Protein AF-A0A4V3JBW4-F1 (afdb_monomer)

Mean 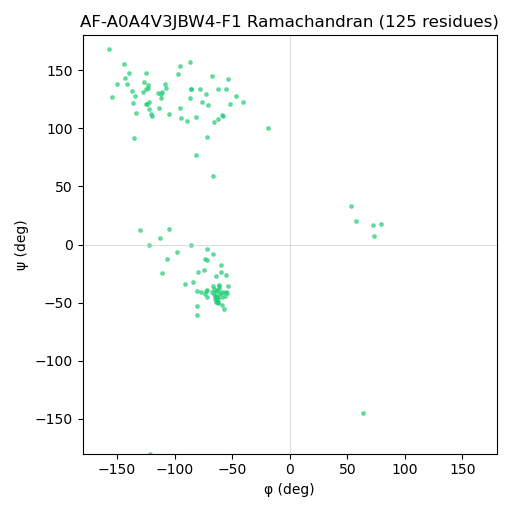predicted aligned error: 6.5 Å

Foldseek 3Di:
DDDPPQPQQFLQVVVVVLCVLPVVVLVVLVWDWDDDPSFWIWTDDPFKIWIWGAQQDQDQFRTWIKMAGPVPRDIDTQDTDGNVRDHSVPPVSNVLSVQQVVDVQSVCVSSVNDDDPPDHRDDPPPD

Solvent-accessible surface area (backbone atoms only — not comparable to full-atom values): 7328 Å² total; per-residue (Å²): 133,84,80,79,76,78,70,70,54,52,45,66,57,49,53,54,52,49,40,65,66,50,39,55,66,41,44,80,70,65,31,47,79,45,77,51,86,61,39,35,39,37,34,36,49,97,54,36,37,37,39,43,36,48,50,84,60,98,50,81,54,12,34,37,33,37,41,35,36,68,85,76,78,45,74,40,58,36,31,51,35,42,34,92,71,68,58,68,81,45,56,70,59,57,51,48,48,53,46,37,68,70,33,66,65,53,42,34,37,74,73,62,76,44,85,66,84,88,58,73,50,45,64,75,74,93,118

Secondary structure (DSSP, 8-state):
----------HHHHHHHHIIIIIHHHHTTTPEEEEETTTEEEEE-SSEEEEEEE--SS-S-SEEEEEEETTTTEEEEEEEE-GGG--TT-HHHHHHHHHHHH-HHHHHHHTTS---TT---EE----

Organism: NCBI:txid2484985

pLDDT: mean 83.52, std 16.46, range [32.53, 98.12]

Radius of gyration: 14.58 Å; Cα contacts (8 Å, |Δi|>4): 216; chains: 1; bounding box: 45×29×37 Å

Structure (mmCIF, N/CA/C/O backbone):
data_AF-A0A4V3JBW4-F1
#
_entry.id   AF-A0A4V3JBW4-F1
#
loop_
_atom_site.group_PDB
_atom_site.id
_atom_site.type_symbol
_atom_site.label_atom_id
_atom_site.label_alt_id
_atom_site.label_comp_id
_atom_site.label_asym_id
_atom_site.label_entity_id
_atom_site.label_seq_id
_atom_site.pdbx_PDB_ins_code
_atom_site.Cartn_x
_atom_site.Cartn_y
_atom_site.Cartn_z
_atom_site.occupancy
_atom_site.B_iso_or_equiv
_atom_site.auth_seq_id
_atom_site.auth_comp_id
_atom_site.auth_asym_id
_atom_site.auth_atom_id
_atom_site.pdbx_PDB_model_num
ATOM 1 N N . MET A 1 1 ? 31.647 -7.852 -18.595 1.00 41.09 1 MET A N 1
ATOM 2 C CA . MET A 1 1 ? 30.316 -7.818 -17.947 1.00 41.09 1 MET A CA 1
ATOM 3 C C . MET A 1 1 ? 29.462 -6.756 -18.624 1.00 41.09 1 MET A C 1
ATOM 5 O O . MET A 1 1 ? 29.834 -5.590 -18.588 1.00 41.09 1 MET A O 1
ATOM 9 N N . LYS A 1 2 ? 28.365 -7.139 -19.291 1.00 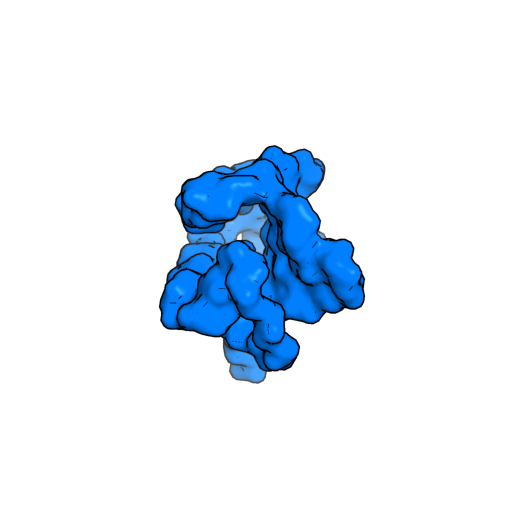33.12 2 LYS A N 1
ATOM 10 C CA . LYS A 1 2 ? 27.393 -6.171 -19.824 1.00 33.12 2 LYS A CA 1
ATOM 11 C C . LYS A 1 2 ? 26.635 -5.563 -18.640 1.00 33.12 2 LYS A C 1
ATOM 13 O O . LYS A 1 2 ? 26.003 -6.303 -17.894 1.00 33.12 2 LYS A O 1
ATOM 18 N N . LYS A 1 3 ? 26.712 -4.240 -18.457 1.00 35.56 3 LYS A N 1
ATOM 19 C CA . LYS A 1 3 ? 25.793 -3.510 -17.573 1.00 35.56 3 LYS A CA 1
ATOM 20 C C . LYS A 1 3 ? 24.391 -3.693 -18.149 1.00 35.56 3 LYS A C 1
ATOM 22 O O . LYS A 1 3 ? 24.101 -3.155 -19.214 1.00 35.56 3 LYS A O 1
ATOM 27 N N . VAL A 1 4 ? 23.558 -4.489 -17.486 1.00 40.25 4 VAL A N 1
ATOM 28 C CA . VAL A 1 4 ? 22.125 -4.536 -17.778 1.00 40.25 4 VAL A CA 1
ATOM 29 C C . VAL A 1 4 ? 21.592 -3.160 -17.395 1.00 40.25 4 VAL A C 1
ATOM 31 O O . VAL A 1 4 ? 21.557 -2.803 -16.219 1.00 40.25 4 VAL A O 1
ATOM 34 N N . ALA A 1 5 ? 21.302 -2.335 -18.397 1.00 38.75 5 ALA A N 1
ATOM 35 C CA . ALA A 1 5 ? 20.576 -1.097 -18.193 1.00 38.75 5 ALA A CA 1
ATOM 36 C C . ALA A 1 5 ? 19.131 -1.495 -17.881 1.00 38.75 5 ALA A C 1
ATOM 38 O O . ALA A 1 5 ? 18.356 -1.751 -18.797 1.00 38.75 5 ALA A O 1
ATOM 39 N N . TYR A 1 6 ? 18.807 -1.641 -16.595 1.00 43.34 6 TYR A N 1
ATOM 40 C CA . TYR A 1 6 ? 17.427 -1.800 -16.145 1.00 43.34 6 TYR A CA 1
ATOM 41 C C . TYR A 1 6 ? 16.655 -0.561 -16.608 1.00 43.34 6 TYR A C 1
ATOM 43 O O . TYR A 1 6 ? 16.965 0.564 -16.201 1.00 43.34 6 TYR A O 1
ATOM 51 N N . SER A 1 7 ? 15.737 -0.745 -17.553 1.00 40.78 7 SER A N 1
ATOM 52 C CA . SER A 1 7 ? 15.009 0.340 -18.196 1.00 40.78 7 SER A CA 1
ATOM 53 C C . SER A 1 7 ? 13.854 0.782 -17.320 1.00 40.78 7 SER A C 1
ATOM 55 O O . SER A 1 7 ? 12.722 0.454 -17.625 1.00 40.78 7 SER A O 1
ATOM 57 N N . ILE A 1 8 ? 14.162 1.553 -16.272 1.00 50.91 8 ILE A N 1
ATOM 58 C CA . ILE A 1 8 ? 13.217 2.191 -15.343 1.00 50.91 8 ILE A CA 1
ATOM 59 C C . ILE A 1 8 ? 11.805 2.279 -15.945 1.00 50.91 8 ILE A C 1
ATOM 61 O O . ILE A 1 8 ? 11.533 3.164 -16.767 1.00 50.91 8 ILE A O 1
ATOM 65 N N . GLY A 1 9 ? 10.915 1.364 -15.543 1.00 55.12 9 GLY A N 1
ATOM 66 C CA . GLY A 1 9 ? 9.507 1.433 -15.916 1.00 55.12 9 GLY A CA 1
ATOM 67 C C . GLY A 1 9 ? 8.988 2.854 -15.693 1.00 55.12 9 GLY A C 1
ATOM 68 O O . GLY A 1 9 ? 9.206 3.446 -14.633 1.00 55.12 9 GLY A O 1
ATOM 69 N N . SER A 1 10 ? 8.365 3.454 -16.715 1.00 65.06 10 SER A N 1
ATOM 70 C CA . SER A 1 10 ? 7.990 4.867 -16.635 1.00 65.06 10 SER A CA 1
ATOM 71 C C . SER A 1 10 ? 7.121 5.102 -15.396 1.00 65.06 10 SER A C 1
ATOM 73 O O . SER A 1 10 ? 6.173 4.362 -15.126 1.00 65.06 10 SER A O 1
ATOM 75 N N . ASN A 1 11 ? 7.419 6.152 -14.631 1.00 66.62 11 ASN A N 1
ATOM 76 C CA . ASN A 1 11 ? 6.640 6.491 -13.438 1.00 66.62 11 ASN A CA 1
ATOM 77 C C . ASN A 1 11 ? 5.136 6.669 -13.741 1.00 66.62 11 ASN A C 1
ATOM 79 O O . ASN A 1 11 ? 4.283 6.413 -12.898 1.00 66.62 11 ASN A O 1
ATOM 83 N N . GLN A 1 12 ? 4.784 7.029 -14.980 1.00 70.12 12 GLN A N 1
ATOM 84 C CA . GLN A 1 12 ? 3.392 7.060 -15.435 1.00 70.12 12 GLN A CA 1
ATOM 85 C C . GLN A 1 12 ? 2.763 5.659 -15.523 1.00 70.12 12 GLN A C 1
ATOM 87 O O . GLN A 1 12 ? 1.615 5.483 -15.108 1.00 70.12 12 GLN A O 1
ATOM 92 N N . ASN A 1 13 ? 3.506 4.657 -16.004 1.00 81.12 13 ASN A N 1
ATOM 93 C CA . ASN A 1 13 ? 3.049 3.268 -16.023 1.00 81.12 13 ASN A CA 1
ATOM 94 C C . ASN A 1 13 ? 2.886 2.718 -14.603 1.00 81.12 13 ASN A C 1
ATOM 96 O O . ASN A 1 13 ? 1.905 2.023 -14.340 1.00 81.12 13 ASN A O 1
ATOM 100 N N . PHE A 1 14 ? 3.780 3.075 -13.675 1.00 86.31 14 PHE A N 1
ATOM 101 C CA . PHE A 1 14 ? 3.627 2.722 -12.263 1.00 86.31 14 PHE A CA 1
ATOM 102 C C . PHE A 1 14 ? 2.297 3.234 -11.698 1.00 86.31 14 PHE A C 1
ATOM 104 O O . PHE A 1 14 ? 1.495 2.438 -11.218 1.00 86.31 14 PHE A O 1
ATOM 111 N N . ILE A 1 15 ? 2.031 4.542 -11.801 1.00 89.38 15 ILE A N 1
ATOM 112 C CA . ILE A 1 15 ? 0.810 5.152 -11.258 1.00 89.38 15 ILE A CA 1
ATOM 113 C C . ILE A 1 15 ? -0.438 4.478 -11.834 1.00 89.38 15 ILE A C 1
ATOM 115 O O . ILE A 1 15 ? -1.361 4.148 -11.089 1.00 89.38 15 ILE A O 1
ATOM 119 N N . LYS A 1 16 ? -0.460 4.238 -13.150 1.00 89.19 16 LYS A N 1
ATOM 120 C CA . LYS A 1 16 ? -1.573 3.551 -13.812 1.00 89.19 16 LYS A CA 1
ATOM 121 C C . LYS A 1 16 ? -1.791 2.152 -13.227 1.00 89.19 16 LYS A C 1
ATOM 123 O O . LYS A 1 16 ? -2.908 1.841 -12.823 1.00 89.19 16 LYS A O 1
ATOM 128 N N . ASN A 1 17 ? -0.743 1.334 -13.144 1.00 89.19 17 ASN A N 1
ATOM 129 C CA . ASN A 1 17 ? -0.843 -0.032 -12.624 1.00 89.19 17 ASN A CA 1
ATOM 130 C C . ASN A 1 17 ? -1.204 -0.056 -11.132 1.00 89.19 17 ASN A C 1
ATOM 132 O O . ASN A 1 17 ? -2.087 -0.805 -10.724 1.00 89.19 17 ASN A O 1
ATOM 136 N N . ALA A 1 18 ? -0.606 0.814 -10.320 1.00 92.12 18 ALA A N 1
ATOM 137 C CA . ALA A 1 18 ? -0.927 0.939 -8.902 1.00 92.12 18 ALA A CA 1
ATOM 138 C C . ALA A 1 18 ? -2.409 1.272 -8.673 1.00 92.12 18 ALA A C 1
ATOM 140 O O . ALA A 1 18 ? -3.043 0.676 -7.804 1.00 92.12 18 ALA A O 1
ATOM 141 N N . LYS A 1 19 ? -2.995 2.165 -9.482 1.00 93.50 19 LYS A N 1
ATOM 142 C CA . LYS A 1 19 ? -4.435 2.465 -9.421 1.00 93.50 19 LYS A CA 1
ATOM 143 C C . LYS A 1 19 ? -5.308 1.286 -9.854 1.00 93.50 19 LYS A C 1
ATOM 145 O O . LYS A 1 19 ? -6.367 1.096 -9.265 1.00 93.50 19 LYS A O 1
ATOM 150 N N . VAL A 1 20 ? -4.874 0.494 -10.836 1.00 92.31 20 VAL A N 1
ATOM 151 C CA . VAL A 1 20 ? -5.607 -0.707 -11.275 1.00 92.31 20 VAL A CA 1
ATOM 152 C C . VAL A 1 20 ? -5.679 -1.746 -10.158 1.00 92.31 20 VAL A C 1
ATOM 154 O O . VAL A 1 20 ? -6.766 -2.220 -9.850 1.00 92.31 20 VAL A O 1
ATOM 157 N N . TYR A 1 21 ? -4.549 -2.074 -9.529 1.00 92.19 21 TYR A N 1
ATOM 158 C CA . TYR A 1 21 ? -4.524 -3.123 -8.508 1.00 92.19 21 TYR A CA 1
ATOM 159 C C . TYR A 1 21 ? -5.019 -2.625 -7.146 1.00 92.19 21 TYR A C 1
ATOM 161 O O . TYR A 1 21 ? -5.940 -3.196 -6.574 1.00 92.19 21 TYR A O 1
ATOM 169 N N . PHE A 1 22 ? -4.463 -1.529 -6.631 1.00 94.69 22 PHE A N 1
ATOM 170 C CA . PHE A 1 22 ? -4.796 -1.042 -5.289 1.00 94.69 22 PHE A CA 1
ATOM 171 C C . PHE A 1 22 ? -5.948 -0.039 -5.279 1.00 94.69 22 PHE A C 1
ATOM 173 O O . PHE A 1 22 ? -6.718 0.005 -4.320 1.00 94.69 22 PHE A O 1
ATOM 180 N N . GLY A 1 23 ? -6.067 0.783 -6.322 1.00 94.88 23 GLY A N 1
ATOM 181 C CA . GLY A 1 23 ? -6.936 1.958 -6.307 1.00 94.88 23 GLY A CA 1
ATOM 182 C C . GLY A 1 23 ? -8.409 1.622 -6.117 1.00 94.88 23 GLY A C 1
ATOM 183 O O . GLY A 1 23 ? -9.033 2.184 -5.220 1.00 94.88 23 GLY A O 1
ATOM 184 N N . GLN A 1 24 ? -8.957 0.689 -6.902 1.00 91.56 24 GLN A N 1
ATOM 185 C CA . GLN A 1 24 ? -10.364 0.297 -6.752 1.00 91.56 24 GLN A CA 1
ATOM 186 C C . GLN A 1 24 ? -10.622 -0.332 -5.377 1.00 91.56 24 GLN A C 1
ATOM 188 O O . GLN A 1 24 ? -11.517 0.100 -4.657 1.00 91.56 24 GLN A O 1
ATOM 193 N N . PHE A 1 25 ? -9.765 -1.272 -4.965 1.00 94.62 25 PHE A N 1
ATOM 194 C CA . PHE A 1 25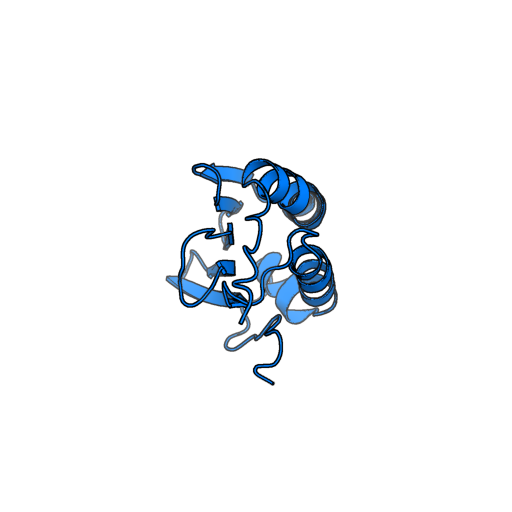 ? -9.869 -1.946 -3.672 1.00 94.62 25 PHE A CA 1
ATOM 195 C C . PHE A 1 25 ? -9.912 -0.965 -2.489 1.00 94.62 25 PHE A C 1
ATOM 197 O O . PHE A 1 25 ? -10.690 -1.164 -1.551 1.00 94.62 25 PHE A O 1
ATOM 204 N N . LEU A 1 26 ? -9.088 0.086 -2.520 1.00 97.00 26 LEU A N 1
ATOM 205 C CA . LEU A 1 26 ? -9.035 1.100 -1.467 1.00 97.00 26 LEU A CA 1
ATOM 206 C C . LEU A 1 26 ? -10.213 2.078 -1.548 1.00 97.00 26 LEU A C 1
ATOM 208 O O . LEU A 1 26 ? -10.808 2.394 -0.516 1.00 97.00 26 LEU A O 1
ATOM 212 N N . LYS A 1 27 ? -10.603 2.511 -2.752 1.00 95.75 27 LYS A N 1
ATOM 213 C CA . LYS A 1 27 ? -11.763 3.397 -2.958 1.00 95.75 27 LYS A CA 1
ATOM 214 C C . LYS A 1 27 ? -13.065 2.762 -2.486 1.00 95.75 27 LYS A C 1
ATOM 216 O O . LYS A 1 27 ? -13.818 3.413 -1.769 1.00 95.75 27 LYS A O 1
ATOM 221 N N . ASP A 1 28 ? -13.271 1.476 -2.769 1.00 94.19 28 ASP A N 1
ATOM 222 C CA . ASP A 1 28 ? -14.432 0.709 -2.287 1.00 94.19 28 ASP A CA 1
ATOM 223 C C . ASP A 1 28 ? -14.517 0.656 -0.752 1.00 94.19 28 ASP A C 1
ATOM 225 O O . ASP A 1 28 ? -15.561 0.347 -0.183 1.00 94.19 28 ASP A O 1
ATOM 229 N N . ARG A 1 29 ? -13.412 0.961 -0.062 1.00 94.44 29 ARG A N 1
ATOM 230 C CA . ARG A 1 29 ? -13.291 0.987 1.403 1.00 94.44 29 ARG A CA 1
ATOM 231 C C . ARG A 1 29 ? -13.268 2.408 1.968 1.00 94.44 29 ARG A C 1
ATOM 233 O O . ARG A 1 29 ? -12.932 2.596 3.135 1.00 94.44 29 ARG A O 1
ATOM 240 N N . GLY A 1 30 ? -13.623 3.400 1.154 1.00 95.75 30 GLY A N 1
ATOM 241 C CA . GLY A 1 30 ? -13.759 4.794 1.569 1.00 95.75 30 GLY A CA 1
ATOM 242 C C . GLY A 1 30 ? -12.442 5.558 1.678 1.00 95.75 30 GLY A C 1
ATOM 243 O O . GLY A 1 30 ? -12.405 6.597 2.333 1.00 95.75 30 GLY A O 1
ATOM 244 N N . TYR A 1 31 ? -11.359 5.060 1.077 1.00 98.12 31 TYR A N 1
ATOM 245 C CA . TYR A 1 31 ? -10.115 5.817 0.988 1.00 98.12 31 TYR A CA 1
ATOM 246 C C . TYR A 1 31 ? -10.183 6.888 -0.104 1.00 98.12 31 TYR A C 1
ATOM 248 O O . TYR A 1 31 ? -10.528 6.608 -1.252 1.00 98.12 31 TYR A O 1
ATOM 256 N N . GLU A 1 32 ? -9.740 8.094 0.236 1.00 97.75 32 GLU A N 1
ATOM 257 C CA . GLU A 1 32 ? -9.535 9.190 -0.705 1.00 97.75 32 GLU A CA 1
ATOM 258 C C . GLU A 1 32 ? -8.139 9.097 -1.329 1.00 97.75 32 GLU A C 1
ATOM 260 O O . GLU A 1 32 ? -7.131 9.015 -0.622 1.00 97.75 32 GLU A O 1
ATOM 265 N N . GLU A 1 33 ? -8.076 9.101 -2.660 1.00 97.44 33 GLU A N 1
ATOM 266 C CA . GLU A 1 33 ? -6.828 9.035 -3.423 1.00 97.44 33 GLU A CA 1
ATOM 267 C C . GLU A 1 33 ? -6.220 10.432 -3.605 1.00 97.44 33 GLU A C 1
ATOM 269 O O . GLU A 1 33 ? -6.889 11.366 -4.047 1.00 97.44 33 GLU A O 1
ATOM 274 N N . LYS A 1 34 ? -4.915 10.555 -3.364 1.00 97.12 34 LYS A N 1
ATOM 275 C CA . LYS A 1 34 ? -4.109 11.722 -3.719 1.00 97.12 34 LYS A CA 1
ATOM 276 C C . LYS A 1 34 ? -2.787 11.272 -4.323 1.00 97.12 34 LYS A C 1
ATOM 278 O O . LYS A 1 34 ? -1.995 10.588 -3.683 1.00 97.12 34 LYS A O 1
ATOM 283 N N . GLN A 1 35 ? -2.512 11.706 -5.545 1.00 94.62 35 GLN A N 1
ATOM 284 C CA . GLN A 1 35 ? -1.206 11.513 -6.163 1.00 94.62 35 GLN A CA 1
ATOM 285 C C . GLN A 1 35 ? -0.253 12.638 -5.749 1.00 94.62 35 GLN A C 1
ATOM 287 O O . GLN A 1 35 ? -0.614 13.814 -5.799 1.00 94.62 35 GLN A O 1
ATOM 292 N N . VAL A 1 36 ? 0.969 12.277 -5.363 1.00 92.50 36 VAL A N 1
ATOM 293 C CA . VAL A 1 36 ? 2.036 13.222 -5.026 1.00 92.50 36 VAL A CA 1
ATOM 294 C C . VAL A 1 36 ? 3.204 12.963 -5.967 1.00 92.50 36 VAL A C 1
ATOM 296 O O . VAL A 1 36 ? 3.834 11.912 -5.927 1.00 92.50 36 VAL A O 1
ATOM 299 N N . GLY A 1 37 ? 3.479 13.913 -6.858 1.00 87.88 37 GLY A N 1
ATOM 300 C CA . GLY A 1 37 ? 4.519 13.738 -7.867 1.00 87.88 37 GLY A CA 1
ATOM 301 C C . GLY A 1 37 ? 4.210 12.602 -8.849 1.00 87.88 37 GLY A C 1
ATOM 302 O O . GLY A 1 37 ? 3.062 12.394 -9.255 1.00 87.88 37 GLY A O 1
ATOM 303 N N . LYS A 1 38 ? 5.257 11.898 -9.285 1.00 86.81 38 LYS A N 1
ATOM 304 C CA . LYS A 1 38 ? 5.155 10.830 -10.296 1.00 86.81 38 LYS A CA 1
ATOM 305 C C . LYS A 1 38 ? 5.314 9.431 -9.694 1.00 86.81 38 LYS A C 1
ATOM 307 O O . LYS A 1 38 ? 5.024 8.456 -10.371 1.00 86.81 38 LYS A O 1
ATOM 312 N N . ASP A 1 39 ? 5.759 9.339 -8.450 1.00 88.62 39 ASP A N 1
ATOM 313 C CA . ASP A 1 39 ? 6.232 8.117 -7.808 1.00 88.62 39 ASP A CA 1
ATOM 314 C C . ASP A 1 39 ? 5.466 7.751 -6.533 1.00 88.62 39 ASP A C 1
ATOM 316 O O . ASP A 1 39 ? 5.778 6.727 -5.936 1.00 88.62 39 ASP A O 1
ATOM 320 N N . LEU A 1 40 ? 4.474 8.542 -6.107 1.00 92.50 40 LEU A N 1
ATOM 321 C CA . LEU A 1 40 ? 3.757 8.319 -4.852 1.00 92.50 40 LEU A CA 1
ATOM 322 C C . LEU A 1 40 ? 2.238 8.458 -5.016 1.00 92.50 40 LEU A C 1
ATOM 324 O O . LEU A 1 40 ? 1.719 9.474 -5.487 1.00 92.50 40 LEU A O 1
ATOM 328 N N . LEU A 1 41 ? 1.520 7.434 -4.557 1.00 96.31 41 LEU A N 1
ATOM 329 C CA . LEU A 1 41 ? 0.080 7.461 -4.329 1.00 96.31 41 LEU A CA 1
ATOM 330 C C . LEU A 1 41 ? -0.202 7.378 -2.836 1.00 96.31 41 LEU A C 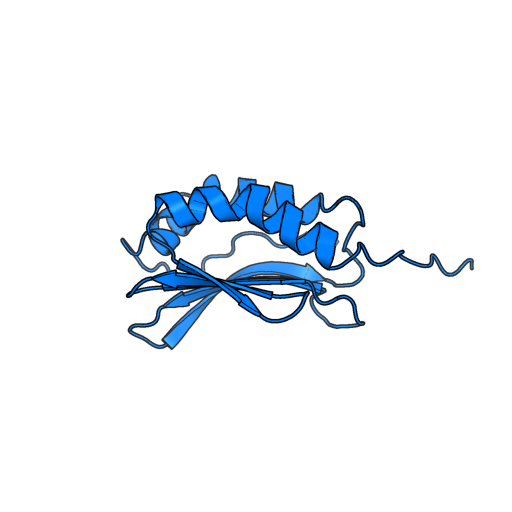1
ATOM 332 O O . LEU A 1 41 ? 0.292 6.491 -2.140 1.00 96.31 41 LEU A O 1
ATOM 336 N N . LEU A 1 42 ? -1.034 8.300 -2.372 1.00 97.75 42 LEU A N 1
ATOM 337 C CA . LEU A 1 42 ? -1.575 8.327 -1.029 1.00 97.75 42 LEU A CA 1
ATOM 338 C C . LEU A 1 42 ? -3.044 7.935 -1.088 1.00 97.75 42 LEU A C 1
ATOM 340 O O . LEU A 1 42 ? -3.800 8.455 -1.906 1.00 97.75 42 LEU A O 1
ATOM 344 N N . TYR A 1 43 ? -3.451 7.069 -0.177 1.00 98.12 43 TYR A N 1
ATOM 345 C CA . TYR A 1 43 ? -4.845 6.751 0.073 1.00 98.12 43 TYR A CA 1
ATOM 346 C C . TYR A 1 43 ? -5.119 7.046 1.537 1.00 98.12 43 TYR A C 1
ATOM 348 O O . TYR A 1 43 ? -4.462 6.475 2.405 1.00 98.12 43 TYR A O 1
ATOM 356 N N . THR A 1 44 ? -6.085 7.910 1.842 1.00 97.81 44 THR A N 1
ATOM 357 C CA . THR A 1 44 ? -6.331 8.347 3.226 1.00 97.81 44 THR A CA 1
ATOM 358 C C . THR A 1 44 ? -7.785 8.151 3.644 1.00 97.81 44 THR A C 1
ATOM 360 O O . THR A 1 44 ? -8.702 8.405 2.876 1.00 97.81 44 THR A O 1
ATOM 363 N N . THR A 1 45 ? -7.991 7.708 4.881 1.00 96.88 45 THR A N 1
ATOM 364 C CA . THR A 1 45 ? -9.260 7.790 5.614 1.00 96.88 45 THR A CA 1
ATOM 365 C C . THR A 1 45 ? -9.037 8.587 6.897 1.00 96.88 45 THR A C 1
ATOM 367 O O . THR A 1 45 ? -7.914 8.962 7.229 1.00 96.88 45 THR A O 1
ATOM 370 N N . LYS A 1 46 ? -10.088 8.766 7.702 1.00 94.44 46 LYS A N 1
ATOM 371 C CA . LYS A 1 46 ? -9.962 9.349 9.048 1.00 94.44 46 LYS A CA 1
ATOM 372 C C . LYS A 1 46 ? -9.036 8.554 9.984 1.00 94.44 46 LYS A C 1
ATOM 374 O O . LYS A 1 46 ? -8.540 9.113 10.953 1.00 94.44 46 LYS A O 1
ATOM 379 N N . LEU A 1 47 ? -8.832 7.255 9.738 1.00 94.62 47 LEU A N 1
ATOM 380 C CA . LEU A 1 47 ? -8.095 6.362 10.644 1.00 94.62 47 LEU A CA 1
ATOM 381 C C . LEU A 1 47 ? -6.744 5.905 10.092 1.00 94.62 47 LEU A C 1
ATOM 383 O O . LEU A 1 47 ? -5.874 5.489 10.866 1.00 94.62 47 LEU A O 1
ATOM 387 N N . ARG A 1 48 ? -6.581 5.895 8.769 1.00 96.25 48 ARG A N 1
ATOM 388 C CA . ARG A 1 48 ? -5.453 5.251 8.095 1.00 96.25 48 ARG A CA 1
ATOM 389 C C . ARG A 1 48 ? -4.946 6.096 6.942 1.00 96.25 48 ARG A C 1
ATOM 391 O O . ARG A 1 48 ? -5.735 6.705 6.228 1.00 96.25 48 ARG A O 1
ATOM 398 N N . ARG A 1 49 ? -3.642 6.027 6.696 1.00 97.44 49 ARG A N 1
ATOM 399 C CA . ARG A 1 49 ? -3.029 6.453 5.434 1.00 97.44 49 ARG A CA 1
ATOM 400 C C . ARG A 1 49 ? -2.270 5.278 4.845 1.00 97.44 49 ARG A C 1
ATOM 402 O O . ARG A 1 49 ? -1.571 4.592 5.576 1.00 97.44 49 ARG A O 1
ATOM 409 N N . ILE A 1 50 ? -2.419 5.030 3.555 1.00 97.31 50 ILE A N 1
ATOM 410 C CA . ILE A 1 50 ? -1.632 4.049 2.814 1.00 97.31 50 ILE A CA 1
ATOM 411 C C . ILE A 1 50 ? -0.794 4.803 1.797 1.00 97.31 50 ILE A C 1
ATOM 413 O O . ILE A 1 50 ? -1.309 5.640 1.057 1.00 97.31 50 ILE A O 1
ATOM 417 N N . GLU A 1 51 ? 0.491 4.494 1.777 1.00 97.00 51 GLU A N 1
ATOM 418 C CA . GLU A 1 51 ? 1.463 5.026 0.836 1.00 97.00 51 GLU A CA 1
ATOM 419 C C . GLU A 1 51 ? 1.913 3.908 -0.088 1.00 97.00 51 GLU A C 1
ATOM 421 O O . GLU A 1 51 ? 2.357 2.858 0.374 1.00 97.00 51 GLU A O 1
ATOM 426 N N . ILE A 1 52 ? 1.796 4.142 -1.391 1.00 95.06 52 ILE A N 1
ATOM 427 C CA . ILE A 1 52 ? 2.287 3.245 -2.433 1.00 95.06 52 ILE A CA 1
ATOM 428 C C . ILE A 1 52 ? 3.304 4.039 -3.236 1.00 95.06 52 ILE A C 1
ATOM 430 O O . ILE A 1 52 ? 2.936 4.997 -3.921 1.00 95.06 52 ILE A O 1
ATOM 434 N N . SER A 1 53 ? 4.577 3.669 -3.121 1.00 92.38 53 SER A N 1
ATOM 435 C CA . SER A 1 53 ? 5.681 4.428 -3.710 1.00 92.38 53 SER A CA 1
ATOM 436 C C . SER A 1 53 ? 6.565 3.588 -4.622 1.00 92.38 53 SER A C 1
ATOM 438 O O . SER A 1 53 ? 6.755 2.397 -4.378 1.00 92.38 53 SER A O 1
ATOM 440 N N . ASN A 1 54 ? 7.106 4.226 -5.662 1.00 88.69 54 ASN A N 1
ATOM 441 C CA . ASN A 1 54 ? 8.043 3.637 -6.616 1.00 88.69 54 ASN A CA 1
ATOM 442 C C . ASN A 1 54 ? 9.221 4.577 -6.912 1.00 88.69 54 ASN A C 1
ATOM 444 O O . ASN A 1 54 ? 9.171 5.406 -7.818 1.00 88.69 54 ASN A O 1
ATOM 448 N N . ARG A 1 55 ? 10.302 4.439 -6.150 1.00 85.44 55 ARG A N 1
ATOM 449 C CA . ARG A 1 55 ? 11.570 5.134 -6.355 1.00 85.44 55 ARG A CA 1
ATOM 450 C C . ARG A 1 55 ? 12.340 4.500 -7.506 1.00 85.44 55 ARG A C 1
ATOM 452 O O . ARG A 1 55 ? 12.690 3.329 -7.470 1.00 85.44 55 ARG A O 1
ATOM 459 N N . THR A 1 56 ? 12.662 5.319 -8.499 1.00 72.31 56 THR A N 1
ATOM 460 C CA . THR A 1 56 ? 13.382 4.892 -9.706 1.00 72.31 56 THR A CA 1
ATOM 461 C C . THR A 1 56 ? 14.881 5.177 -9.669 1.00 72.31 56 THR A C 1
ATOM 463 O O . THR A 1 56 ? 15.606 4.785 -10.580 1.00 72.31 56 THR A O 1
ATOM 466 N N . MET A 1 57 ? 15.355 5.879 -8.641 1.00 75.75 57 MET A N 1
ATOM 467 C CA . MET A 1 57 ? 16.777 6.136 -8.415 1.00 75.75 57 MET A CA 1
ATOM 468 C C . MET A 1 57 ? 17.345 5.096 -7.441 1.00 75.75 57 MET A C 1
ATOM 470 O O . MET A 1 57 ? 16.581 4.598 -6.613 1.00 75.75 57 MET A O 1
ATOM 474 N N . PRO A 1 58 ? 18.655 4.791 -7.498 1.00 77.50 58 PRO A N 1
ATOM 475 C CA . PRO A 1 58 ? 19.286 3.854 -6.573 1.00 77.50 58 PRO A CA 1
ATOM 476 C C . PRO A 1 58 ? 18.984 4.196 -5.108 1.00 77.50 58 PRO A C 1
ATOM 478 O O . PRO A 1 58 ? 19.283 5.292 -4.638 1.00 77.50 58 PRO A O 1
ATOM 481 N N . THR A 1 59 ? 18.366 3.251 -4.406 1.00 80.12 59 THR A N 1
ATOM 482 C CA . THR A 1 59 ? 17.979 3.335 -2.994 1.00 80.12 59 THR A CA 1
ATOM 483 C C . THR A 1 59 ? 17.837 1.918 -2.430 1.00 80.12 59 THR A C 1
ATOM 485 O O . THR A 1 59 ? 17.793 0.955 -3.200 1.00 80.12 59 THR A O 1
ATOM 488 N N . ASP A 1 60 ? 17.730 1.780 -1.110 1.00 79.94 60 ASP A N 1
ATOM 489 C CA . ASP A 1 60 ? 17.566 0.477 -0.458 1.00 79.94 60 ASP A CA 1
ATOM 490 C C . ASP A 1 60 ? 16.273 -0.221 -0.906 1.00 79.94 60 ASP A C 1
ATOM 492 O O . ASP A 1 60 ? 16.272 -1.424 -1.160 1.00 79.94 60 ASP A O 1
ATOM 496 N N . TYR A 1 61 ? 15.186 0.540 -1.092 1.00 81.06 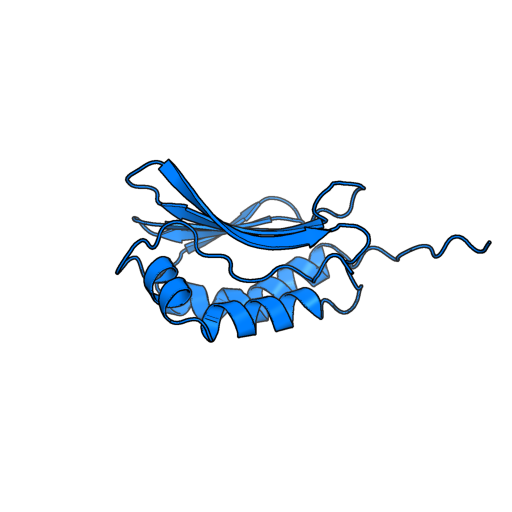61 TYR A N 1
ATOM 497 C CA . TYR A 1 61 ? 13.881 0.018 -1.509 1.00 81.06 61 TYR A CA 1
ATOM 498 C C . TYR A 1 61 ? 13.267 0.847 -2.632 1.00 81.06 61 TYR A C 1
ATOM 500 O O . TYR A 1 61 ? 12.868 1.997 -2.440 1.00 81.06 61 TYR A O 1
ATOM 508 N N . GLY A 1 62 ? 13.157 0.237 -3.810 1.00 84.88 62 GLY A N 1
ATOM 509 C CA . GLY A 1 62 ? 12.542 0.862 -4.970 1.00 84.88 62 GLY A CA 1
ATOM 510 C C . GLY A 1 62 ? 11.025 0.930 -4.840 1.00 84.88 62 GLY A C 1
ATOM 511 O O . GLY A 1 62 ? 10.437 1.953 -5.156 1.00 84.88 62 GLY A O 1
ATOM 512 N N . PHE A 1 63 ? 10.361 -0.130 -4.368 1.00 88.38 63 PHE A N 1
ATOM 513 C CA . PHE A 1 63 ? 8.899 -0.145 -4.238 1.00 88.38 63 PHE A CA 1
ATOM 514 C C . PHE A 1 63 ? 8.483 -0.445 -2.810 1.00 88.38 63 PHE A C 1
ATOM 516 O O . PHE A 1 63 ? 9.045 -1.331 -2.163 1.00 88.38 63 PHE A O 1
ATOM 523 N N . SER A 1 64 ? 7.489 0.300 -2.328 1.00 91.19 64 SER A N 1
ATOM 524 C CA . SER A 1 64 ? 6.988 0.147 -0.967 1.00 91.19 64 SER A CA 1
ATOM 525 C C . SER A 1 64 ? 5.480 0.332 -0.885 1.00 91.19 64 SER A C 1
ATOM 527 O O . SER A 1 64 ? 4.919 1.219 -1.529 1.00 91.19 64 SER A O 1
ATOM 529 N N . VAL A 1 65 ? 4.851 -0.465 -0.019 1.00 93.88 65 VAL A N 1
ATOM 530 C CA . VAL A 1 65 ? 3.479 -0.245 0.452 1.00 93.88 65 VAL A CA 1
ATOM 531 C C . VAL A 1 65 ? 3.517 -0.137 1.967 1.00 93.88 65 VAL A C 1
ATOM 533 O O . VAL A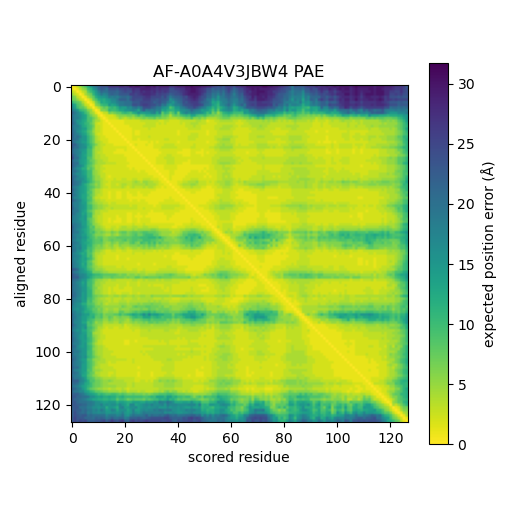 1 65 ? 3.881 -1.096 2.650 1.00 93.88 65 VAL A O 1
ATOM 536 N N . ILE A 1 66 ? 3.145 1.024 2.497 1.00 94.94 66 ILE A N 1
ATOM 537 C CA . ILE A 1 66 ? 3.196 1.318 3.933 1.00 94.94 66 ILE A CA 1
ATOM 538 C C . ILE A 1 66 ? 1.812 1.762 4.386 1.00 94.94 66 ILE A C 1
ATOM 540 O O . ILE A 1 66 ? 1.180 2.586 3.731 1.00 94.94 66 ILE A O 1
ATOM 544 N N . ILE A 1 67 ? 1.334 1.228 5.508 1.00 95.62 67 ILE A N 1
ATOM 545 C CA . ILE A 1 67 ? 0.106 1.684 6.158 1.00 95.62 67 ILE A CA 1
ATOM 546 C C . ILE A 1 67 ? 0.436 2.371 7.478 1.00 95.62 67 ILE A C 1
ATOM 548 O O . ILE A 1 67 ? 1.152 1.8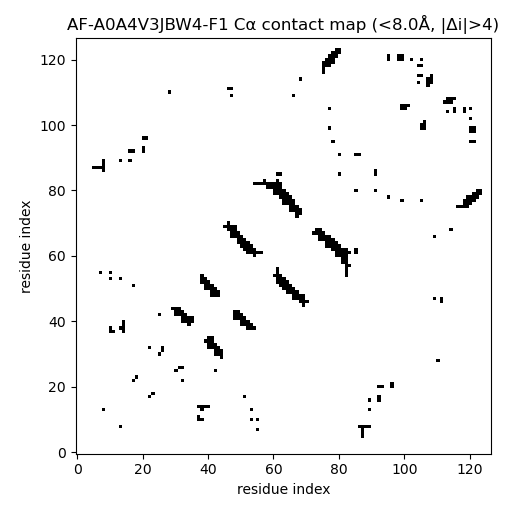33 8.314 1.00 95.62 67 ILE A O 1
ATOM 552 N N . TYR A 1 68 ? -0.136 3.548 7.676 1.00 96.44 68 TYR A N 1
ATOM 553 C CA . TYR A 1 68 ? -0.008 4.372 8.865 1.00 96.44 68 TYR A CA 1
ATOM 554 C C . TYR A 1 68 ? -1.322 4.353 9.637 1.00 96.44 68 TYR A C 1
ATOM 556 O O . TYR A 1 68 ? -2.410 4.463 9.058 1.00 96.44 68 TYR A O 1
ATOM 564 N N . ASN A 1 69 ? -1.222 4.256 10.956 1.00 95.69 69 ASN A N 1
ATOM 565 C CA . ASN A 1 69 ? -2.317 4.466 11.881 1.00 95.69 69 ASN A CA 1
ATOM 566 C C . ASN A 1 69 ? -2.288 5.916 12.367 1.00 95.69 69 ASN A C 1
ATOM 568 O O . ASN A 1 69 ? -1.438 6.314 13.155 1.00 95.69 69 ASN A O 1
ATOM 572 N N . LEU A 1 70 ? -3.257 6.706 11.908 1.00 94.56 70 LEU A N 1
ATOM 573 C CA . LEU A 1 70 ? -3.280 8.147 12.165 1.00 94.56 70 LEU A CA 1
ATOM 574 C C . LEU A 1 70 ? -3.651 8.503 13.611 1.00 94.56 70 LEU A C 1
ATOM 576 O O . LEU A 1 70 ? -3.483 9.645 14.014 1.00 94.56 70 LEU A O 1
ATOM 580 N N . LYS A 1 71 ? -4.158 7.545 14.397 1.00 91.81 71 LYS A N 1
ATOM 581 C CA . LYS A 1 71 ? -4.562 7.786 15.789 1.00 91.81 71 LYS A CA 1
ATOM 582 C C . LYS A 1 71 ? -3.394 7.702 16.772 1.00 91.81 71 LYS A C 1
ATOM 584 O O . LYS A 1 71 ? -3.444 8.335 17.818 1.00 91.81 71 LYS A O 1
ATOM 589 N N . ASN A 1 72 ? -2.405 6.858 16.491 1.00 90.38 72 ASN A N 1
ATOM 590 C CA . ASN A 1 72 ? -1.308 6.562 17.417 1.00 90.38 72 ASN A CA 1
ATOM 591 C C . ASN A 1 72 ? 0.080 6.684 16.774 1.00 90.38 72 ASN A C 1
ATOM 593 O O . ASN A 1 72 ? 1.043 6.205 17.361 1.00 90.38 72 ASN A O 1
ATOM 597 N N . GLU A 1 73 ? 0.153 7.268 15.575 1.00 89.56 73 GLU A N 1
ATOM 598 C CA . GLU A 1 73 ? 1.391 7.533 14.827 1.00 89.56 73 GLU A CA 1
ATOM 599 C C . GLU A 1 73 ? 2.250 6.282 14.544 1.00 89.56 73 GLU A C 1
ATOM 601 O O . GLU A 1 73 ? 3.434 6.375 14.230 1.00 89.56 73 GLU A O 1
ATOM 606 N N . ASP A 1 74 ? 1.642 5.095 14.609 1.00 93.31 74 ASP A N 1
ATOM 607 C CA . ASP A 1 74 ? 2.287 3.818 14.301 1.00 93.31 74 ASP A CA 1
ATOM 608 C C . ASP A 1 74 ? 2.205 3.517 12.795 1.00 93.31 74 ASP A C 1
ATOM 610 O O . ASP A 1 74 ? 1.314 4.005 12.091 1.00 93.31 74 ASP A O 1
ATOM 614 N N . HIS A 1 75 ? 3.101 2.677 12.282 1.00 93.69 75 HIS A N 1
ATOM 615 C CA . HIS A 1 75 ? 3.078 2.259 10.882 1.00 93.69 75 HIS A CA 1
ATOM 616 C C . HIS A 1 75 ? 3.507 0.805 10.697 1.00 93.69 75 HIS A C 1
ATOM 618 O O . HIS A 1 75 ? 4.231 0.222 11.500 1.00 93.69 75 HIS A O 1
ATOM 624 N N . LEU A 1 76 ? 3.042 0.209 9.603 1.00 93.19 76 LEU A N 1
ATOM 625 C CA . LEU A 1 76 ? 3.422 -1.126 9.171 1.00 93.19 76 LEU A CA 1
ATOM 626 C C . LEU A 1 76 ? 3.887 -1.058 7.728 1.00 93.19 76 LEU A C 1
ATOM 628 O O . LEU A 1 76 ? 3.206 -0.525 6.851 1.00 93.19 76 LEU A O 1
ATOM 632 N N . ILE A 1 77 ? 5.035 -1.668 7.489 1.00 91.25 77 ILE A N 1
ATOM 633 C CA . ILE A 1 77 ? 5.521 -1.942 6.149 1.00 91.25 77 ILE A CA 1
ATOM 634 C C . ILE A 1 77 ? 4.814 -3.207 5.676 1.00 91.25 77 ILE A C 1
ATOM 636 O O . ILE A 1 77 ? 5.083 -4.309 6.159 1.00 91.25 77 ILE A O 1
ATOM 640 N N . LEU A 1 78 ? 3.908 -3.046 4.718 1.00 90.62 78 LEU A N 1
ATOM 641 C CA . LEU A 1 78 ? 3.247 -4.178 4.087 1.00 90.62 78 LEU A CA 1
ATOM 642 C C . LEU A 1 78 ? 4.152 -4.776 3.020 1.00 90.62 78 LEU A C 1
ATOM 644 O O . LEU A 1 78 ? 4.244 -5.991 2.926 1.00 90.62 78 LEU A O 1
ATOM 648 N N . VAL A 1 79 ? 4.849 -3.942 2.252 1.00 89.88 79 VAL A N 1
ATOM 649 C CA . VAL A 1 79 ? 5.697 -4.400 1.151 1.00 89.88 79 VAL A CA 1
ATOM 650 C C . VAL A 1 79 ? 6.961 -3.567 1.092 1.00 89.88 79 VAL A C 1
ATOM 652 O O . VAL A 1 79 ? 6.890 -2.342 1.175 1.00 89.88 79 VAL A O 1
ATOM 655 N N . HIS A 1 80 ? 8.085 -4.239 0.866 1.00 87.62 80 HIS A N 1
ATOM 656 C CA . HIS A 1 80 ? 9.320 -3.621 0.408 1.00 87.62 80 HIS A CA 1
ATOM 657 C C . HIS A 1 80 ? 9.963 -4.483 -0.672 1.00 87.62 80 HIS A C 1
ATOM 659 O O . HIS A 1 80 ? 10.127 -5.693 -0.502 1.00 87.62 80 HIS A O 1
ATOM 665 N N . VAL A 1 81 ? 10.352 -3.840 -1.767 1.00 85.00 81 VAL A N 1
ATOM 666 C CA . VAL A 1 81 ? 11.096 -4.457 -2.862 1.00 85.00 81 VAL A CA 1
ATOM 667 C C . VAL A 1 81 ? 12.369 -3.648 -3.084 1.00 85.00 81 VAL A C 1
ATOM 669 O O . VAL A 1 81 ? 12.269 -2.446 -3.360 1.00 85.00 81 VAL A O 1
ATOM 672 N N . PRO A 1 82 ? 13.554 -4.273 -2.964 1.00 84.06 82 PRO A N 1
ATOM 673 C CA . PRO A 1 82 ? 14.819 -3.620 -3.266 1.00 84.06 82 PRO A CA 1
ATOM 674 C C . PRO A 1 82 ? 14.828 -3.015 -4.667 1.00 84.06 82 PRO A C 1
ATOM 676 O O . PRO A 1 82 ? 14.287 -3.605 -5.603 1.00 84.06 82 PRO A O 1
ATOM 679 N N . TRP A 1 83 ? 15.445 -1.843 -4.825 1.00 81.19 83 TRP A N 1
ATOM 680 C CA . TRP A 1 83 ? 15.466 -1.133 -6.113 1.00 81.19 83 TRP A CA 1
ATOM 681 C C . TRP A 1 83 ? 16.030 -1.996 -7.251 1.00 81.19 83 TRP A C 1
ATOM 683 O O . TRP A 1 83 ? 15.471 -2.042 -8.341 1.00 81.19 83 TRP A O 1
ATOM 693 N N . ASN A 1 84 ? 17.084 -2.762 -6.973 1.00 77.62 84 ASN A N 1
ATOM 694 C CA . ASN A 1 84 ? 17.728 -3.652 -7.942 1.00 77.62 84 ASN A CA 1
ATOM 695 C C . ASN A 1 84 ? 16.911 -4.909 -8.300 1.00 77.62 84 ASN A C 1
ATOM 697 O O . ASN A 1 84 ? 17.363 -5.701 -9.123 1.00 77.62 84 ASN A O 1
ATOM 701 N N . ARG A 1 85 ? 15.751 -5.121 -7.667 1.00 76.38 85 ARG A N 1
ATOM 702 C CA . ARG A 1 85 ? 14.846 -6.254 -7.912 1.00 76.38 85 ARG A CA 1
ATOM 703 C C . ARG A 1 85 ? 13.523 -5.833 -8.545 1.00 76.38 85 ARG A C 1
ATOM 705 O O . ARG A 1 85 ? 12.627 -6.659 -8.680 1.00 76.38 85 ARG A O 1
ATOM 712 N N . GLN A 1 86 ? 13.381 -4.562 -8.907 1.00 71.19 86 GLN A N 1
ATOM 713 C CA . GLN A 1 86 ? 12.210 -4.097 -9.635 1.00 71.19 86 GLN A CA 1
ATOM 714 C C . GLN A 1 86 ? 12.256 -4.587 -11.081 1.00 71.19 86 GLN A C 1
ATOM 716 O O . GLN A 1 86 ? 13.260 -4.409 -11.769 1.00 71.19 86 GLN A O 1
ATOM 721 N N . ASP A 1 87 ? 11.160 -5.191 -11.537 1.00 72.94 87 ASP A N 1
ATOM 722 C CA . ASP A 1 87 ? 10.959 -5.542 -12.940 1.00 72.94 87 ASP A CA 1
ATOM 723 C C . ASP A 1 87 ? 10.115 -4.482 -13.665 1.00 72.94 87 ASP A C 1
ATOM 725 O O . ASP A 1 87 ? 9.189 -3.897 -13.097 1.00 72.94 87 ASP A O 1
ATOM 729 N N . ASP A 1 88 ? 10.399 -4.265 -14.950 1.00 68.94 88 ASP A N 1
ATOM 730 C CA . ASP A 1 88 ? 9.692 -3.266 -15.766 1.00 68.94 88 ASP A CA 1
ATOM 731 C C . ASP A 1 88 ? 8.248 -3.678 -16.113 1.00 68.94 88 ASP A C 1
ATOM 733 O O . ASP A 1 88 ? 7.445 -2.852 -16.554 1.00 68.94 88 ASP A O 1
ATOM 737 N N . SER A 1 89 ? 7.892 -4.948 -15.892 1.00 71.25 89 SER A N 1
ATOM 738 C CA . SER A 1 89 ? 6.534 -5.475 -16.060 1.00 71.25 89 SER A CA 1
ATOM 739 C C . SER A 1 89 ? 5.635 -5.287 -14.829 1.00 71.25 89 SER A C 1
ATOM 741 O O . SER A 1 89 ? 4.459 -5.650 -14.884 1.00 71.25 89 SER A O 1
ATOM 743 N N . PHE A 1 90 ? 6.144 -4.689 -13.745 1.00 76.62 90 PHE A N 1
ATOM 744 C CA . PHE A 1 90 ? 5.437 -4.492 -12.478 1.00 76.62 90 PHE A CA 1
ATOM 745 C C . PHE A 1 90 ? 4.831 -5.782 -11.893 1.00 76.62 90 PHE A C 1
ATOM 747 O O . PHE A 1 90 ? 3.783 -5.734 -11.237 1.00 76.62 90 PHE A O 1
ATOM 754 N N . VAL A 1 91 ? 5.473 -6.940 -12.094 1.00 81.88 91 VAL A N 1
ATOM 755 C CA . VAL A 1 91 ? 5.004 -8.223 -11.535 1.00 81.88 91 VAL A CA 1
ATOM 756 C C . VAL A 1 91 ? 4.951 -8.137 -10.014 1.00 81.88 91 VAL A C 1
ATOM 758 O O . VAL A 1 91 ? 3.934 -8.502 -9.418 1.00 81.88 91 VAL A O 1
ATOM 761 N N . PHE A 1 92 ? 5.966 -7.520 -9.400 1.00 79.88 92 PHE A N 1
ATOM 762 C CA . PHE A 1 92 ? 6.000 -7.260 -7.959 1.00 79.88 92 PHE A CA 1
ATOM 763 C C . PHE A 1 92 ? 4.757 -6.516 -7.440 1.00 79.88 92 PHE A C 1
ATOM 765 O O . PHE A 1 92 ? 4.289 -6.769 -6.330 1.00 79.88 92 PHE A O 1
ATOM 772 N N . LEU A 1 93 ? 4.198 -5.590 -8.224 1.00 87.50 93 LEU A N 1
ATOM 773 C CA . LEU A 1 93 ? 3.061 -4.770 -7.814 1.00 87.50 93 LEU A CA 1
ATOM 774 C C . LEU A 1 93 ? 1.788 -5.617 -7.772 1.00 87.50 93 LEU A C 1
ATOM 776 O O . LEU A 1 93 ? 1.043 -5.566 -6.795 1.00 87.50 93 LEU A O 1
ATOM 780 N N . ARG A 1 94 ? 1.570 -6.436 -8.803 1.00 88.38 94 ARG A N 1
ATOM 781 C CA . ARG A 1 94 ? 0.444 -7.371 -8.857 1.00 88.38 94 ARG A CA 1
ATOM 782 C C . ARG A 1 94 ? 0.525 -8.411 -7.741 1.00 88.38 94 ARG A C 1
ATOM 784 O O . ARG A 1 94 ? -0.462 -8.642 -7.051 1.00 88.38 94 ARG A O 1
ATOM 791 N N . GLU A 1 95 ? 1.681 -9.047 -7.574 1.00 87.25 95 GLU A N 1
ATOM 792 C CA . GLU A 1 95 ? 1.859 -10.097 -6.564 1.00 87.25 95 GLU A CA 1
ATOM 793 C C . GLU A 1 95 ? 1.693 -9.546 -5.153 1.00 87.25 95 GLU A C 1
ATOM 795 O O . GLU A 1 95 ? 0.938 -10.099 -4.357 1.00 87.25 95 GLU A O 1
ATOM 800 N N . SER A 1 96 ? 2.299 -8.392 -4.871 1.00 89.50 96 SER A N 1
ATOM 801 C CA . SER A 1 96 ? 2.145 -7.749 -3.569 1.00 89.50 96 SER A CA 1
ATOM 802 C C . SER A 1 96 ? 0.699 -7.360 -3.255 1.00 89.50 96 SER A C 1
ATOM 804 O O . SER A 1 96 ? 0.281 -7.464 -2.102 1.00 89.50 96 SER A O 1
ATOM 806 N N . PHE A 1 97 ? -0.091 -6.962 -4.258 1.00 92.38 97 PHE A N 1
ATOM 807 C CA . PHE A 1 97 ? -1.523 -6.742 -4.078 1.00 92.38 97 PHE A CA 1
ATOM 808 C C . PHE A 1 97 ? -2.246 -8.030 -3.664 1.00 92.38 97 PHE A C 1
ATOM 810 O O . PHE A 1 97 ? -2.978 -8.017 -2.672 1.00 92.38 97 PHE A O 1
ATOM 817 N N . TYR A 1 98 ? -2.023 -9.137 -4.379 1.00 91.44 98 TYR A N 1
ATOM 818 C CA . TYR A 1 98 ? -2.680 -10.410 -4.072 1.00 91.44 98 TYR A CA 1
ATOM 819 C C . TYR A 1 98 ? -2.306 -10.952 -2.687 1.00 91.44 98 TYR A C 1
ATOM 821 O O . TYR A 1 98 ? -3.188 -11.406 -1.961 1.00 91.44 98 TYR A O 1
ATOM 829 N N . GLU A 1 99 ? -1.045 -10.821 -2.279 1.00 88.62 99 GLU A N 1
ATOM 830 C CA . GLU A 1 99 ? -0.579 -11.171 -0.929 1.00 88.62 99 GLU A CA 1
ATOM 831 C C . GLU A 1 99 ? -1.220 -10.298 0.165 1.00 88.62 99 GLU A C 1
ATOM 833 O O . GLU A 1 99 ? -1.625 -10.779 1.226 1.00 88.62 99 GLU A O 1
ATOM 838 N N . ILE A 1 100 ? -1.373 -8.994 -0.089 1.00 91.25 100 ILE A N 1
ATOM 839 C CA . ILE A 1 100 ? -2.035 -8.082 0.852 1.00 91.25 100 ILE A CA 1
ATOM 840 C C . ILE A 1 100 ? -3.495 -8.482 1.072 1.00 91.25 100 ILE A C 1
ATOM 842 O O . ILE A 1 100 ? -3.955 -8.498 2.217 1.00 91.25 100 ILE A O 1
ATOM 846 N N . ILE A 1 101 ? -4.232 -8.784 -0.000 1.00 92.12 101 ILE A N 1
ATOM 847 C CA . ILE A 1 101 ? -5.662 -9.095 0.112 1.00 92.12 101 ILE A CA 1
ATOM 848 C C . ILE A 1 101 ? -5.926 -10.527 0.584 1.00 92.12 101 ILE A C 1
ATOM 850 O O . ILE A 1 101 ? -6.988 -10.780 1.152 1.00 92.12 101 ILE A O 1
ATOM 854 N N . SER A 1 102 ? -4.982 -11.451 0.383 1.00 91.44 102 SER A N 1
ATOM 855 C CA . SER A 1 102 ? -5.091 -12.829 0.871 1.00 91.44 102 SER A CA 1
ATOM 856 C C . SER A 1 102 ? -4.868 -12.926 2.382 1.00 91.44 102 SER A C 1
ATOM 858 O O . SER A 1 102 ? -5.356 -13.867 3.004 1.00 91.44 102 SER A O 1
ATOM 860 N N . ASN A 1 103 ? -4.190 -11.946 2.997 1.00 91.50 103 ASN A N 1
ATOM 861 C CA . ASN A 1 103 ? -3.935 -11.904 4.433 1.00 91.50 103 ASN A CA 1
ATOM 862 C C . ASN A 1 103 ? -5.066 -11.181 5.201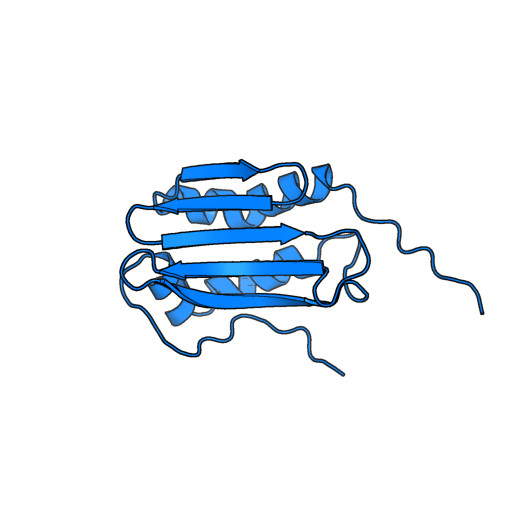 1.00 91.50 103 ASN A C 1
ATOM 864 O O . ASN A 1 103 ? -5.110 -9.944 5.234 1.00 91.50 103 ASN A O 1
ATOM 868 N N . PRO A 1 104 ? -5.940 -11.899 5.940 1.00 92.75 104 PRO A N 1
ATOM 869 C CA . PRO A 1 104 ? -7.100 -11.282 6.582 1.00 92.75 104 PRO A CA 1
ATOM 870 C C . PRO A 1 104 ? -6.727 -10.260 7.661 1.00 92.75 104 PRO A C 1
ATOM 872 O O . PRO A 1 104 ? -7.491 -9.330 7.920 1.00 92.75 104 PRO A O 1
ATOM 875 N N . LYS A 1 105 ? -5.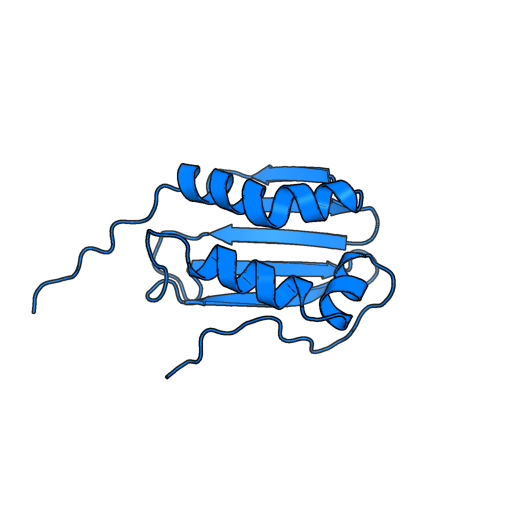555 -10.403 8.300 1.00 93.69 105 LYS A N 1
ATOM 876 C CA . LYS A 1 105 ? -5.080 -9.447 9.313 1.00 93.69 105 LYS A CA 1
ATOM 877 C C . LYS A 1 105 ? -4.659 -8.130 8.667 1.00 93.69 105 LYS A C 1
ATOM 879 O O . LYS A 1 105 ? -4.955 -7.064 9.210 1.00 93.69 105 LYS A O 1
ATOM 884 N N . VAL A 1 106 ? -4.010 -8.188 7.504 1.00 92.94 106 VAL A N 1
ATOM 885 C CA . VAL A 1 106 ? -3.665 -6.990 6.726 1.00 92.94 106 VAL A CA 1
ATOM 886 C C . VAL A 1 106 ? -4.942 -6.303 6.245 1.00 92.94 106 VAL A C 1
ATOM 888 O O . VAL A 1 106 ? -5.103 -5.106 6.471 1.00 92.94 106 VAL A O 1
ATOM 891 N N . VAL A 1 107 ? -5.901 -7.054 5.695 1.00 93.88 107 VAL A N 1
ATOM 892 C CA . VAL A 1 107 ? -7.193 -6.498 5.254 1.00 93.88 107 VAL A CA 1
ATOM 893 C C . VAL A 1 107 ? -7.947 -5.824 6.405 1.00 93.88 107 VAL A C 1
ATOM 895 O O . VAL A 1 107 ? -8.415 -4.701 6.247 1.00 93.88 107 VAL A O 1
ATOM 898 N N . GLN A 1 108 ? -8.019 -6.442 7.587 1.00 94.25 108 GLN A N 1
ATOM 899 C CA . GLN A 1 108 ? -8.614 -5.816 8.780 1.00 94.25 108 GLN A CA 1
ATOM 900 C C . GLN A 1 108 ? -7.881 -4.533 9.208 1.00 94.25 108 GLN A C 1
ATOM 902 O O . GLN A 1 108 ? -8.506 -3.561 9.636 1.00 94.25 108 GLN A O 1
ATOM 907 N N . THR A 1 109 ? -6.556 -4.504 9.052 1.00 94.25 109 THR A N 1
ATOM 908 C CA . THR A 1 109 ? -5.739 -3.315 9.331 1.00 94.25 109 THR A CA 1
ATOM 909 C C . THR A 1 109 ? -6.080 -2.168 8.380 1.00 94.25 109 THR A C 1
ATOM 911 O O . THR A 1 109 ? -6.263 -1.036 8.841 1.00 94.25 109 THR A O 1
ATOM 914 N N . ILE A 1 110 ? -6.226 -2.473 7.086 1.00 94.19 110 ILE A N 1
ATOM 915 C CA . ILE A 1 110 ? -6.649 -1.534 6.035 1.00 94.19 110 ILE A CA 1
ATOM 916 C C . ILE A 1 110 ? -8.072 -1.035 6.298 1.00 94.19 110 ILE A C 1
ATOM 918 O O . ILE A 1 110 ? -8.326 0.161 6.279 1.00 94.19 110 ILE A O 1
ATOM 922 N N . LEU A 1 111 ? -9.005 -1.920 6.645 1.00 92.44 111 LEU A N 1
ATOM 923 C CA . LEU A 1 111 ? -10.382 -1.529 6.968 1.00 92.44 111 LEU A CA 1
ATOM 924 C C . LEU A 1 111 ? -10.495 -0.684 8.249 1.00 92.44 111 LEU A C 1
ATOM 926 O O . LEU A 1 111 ? -11.573 -0.192 8.569 1.00 92.44 111 LEU A O 1
ATOM 930 N N . GLY A 1 112 ? -9.410 -0.533 9.014 1.00 89.88 112 GLY A N 1
ATOM 931 C CA . GLY A 1 112 ? -9.416 0.199 10.275 1.00 89.88 112 GLY A CA 1
ATOM 932 C C . GLY A 1 112 ? -10.125 -0.538 11.414 1.00 89.88 112 GLY A C 1
ATOM 933 O O . GLY A 1 112 ? -10.260 0.035 12.492 1.00 89.88 112 GLY A O 1
ATOM 934 N N . THR A 1 113 ? -10.526 -1.799 11.220 1.00 92.12 113 THR A N 1
ATOM 935 C CA . THR A 1 113 ? -11.252 -2.589 12.227 1.00 92.12 113 THR A CA 1
ATOM 936 C C . THR A 1 113 ? -10.345 -3.027 13.369 1.00 92.12 113 THR A C 1
ATOM 938 O O . THR A 1 113 ? -10.744 -2.980 14.531 1.00 92.12 113 THR A O 1
ATOM 941 N N . LYS A 1 114 ? -9.100 -3.420 13.067 1.00 93.69 114 LYS A N 1
ATOM 942 C CA . LYS A 1 114 ? -8.110 -3.816 14.076 1.00 93.69 114 LYS A CA 1
ATOM 943 C C . LYS A 1 114 ? -6.691 -3.505 13.622 1.00 93.69 114 LYS A C 1
ATOM 945 O O . LYS A 1 114 ? -6.341 -3.738 12.474 1.00 93.69 114 LYS A O 1
ATOM 950 N N . TRP A 1 115 ? -5.862 -2.997 14.532 1.00 93.94 115 TRP A N 1
ATOM 951 C CA . TRP A 1 115 ? -4.434 -2.781 14.290 1.00 93.94 115 TRP A CA 1
ATOM 952 C C . TRP A 1 115 ? -3.628 -3.976 14.800 1.00 93.94 115 TRP A C 1
ATOM 954 O O . TRP A 1 115 ? -3.643 -4.267 15.997 1.00 93.94 115 TRP A O 1
ATOM 964 N N . PHE A 1 116 ? -2.934 -4.675 13.904 1.00 91.25 116 PHE A N 1
ATOM 965 C CA . PHE A 1 116 ? -2.077 -5.805 14.257 1.00 91.25 116 PHE A CA 1
ATOM 966 C C . PHE A 1 116 ? -0.609 -5.382 14.185 1.00 91.25 116 PHE A C 1
ATOM 968 O O . PHE A 1 116 ? -0.082 -5.129 13.105 1.00 91.25 116 PHE A O 1
ATOM 975 N N . LYS A 1 117 ? 0.066 -5.331 15.334 1.00 85.88 117 LYS A N 1
ATOM 976 C CA . LYS A 1 117 ? 1.502 -5.036 15.383 1.00 85.88 117 LYS A CA 1
ATOM 977 C C . LYS A 1 117 ? 2.314 -6.171 14.752 1.00 85.88 117 LYS A C 1
ATOM 979 O O . LYS A 1 117 ? 1.959 -7.340 14.892 1.00 85.88 117 LYS A O 1
ATOM 984 N N . GLY A 1 118 ? 3.414 -5.817 14.086 1.00 79.25 118 GLY A N 1
ATOM 985 C CA . GLY A 1 118 ? 4.380 -6.783 13.553 1.00 79.25 118 GLY A CA 1
ATOM 986 C C . GLY A 1 118 ? 3.913 -7.573 12.327 1.00 79.25 118 GLY A C 1
ATOM 987 O O . GLY A 1 118 ? 4.511 -8.603 12.017 1.00 79.25 118 GLY A O 1
ATOM 988 N N . LEU A 1 119 ? 2.864 -7.126 11.623 1.00 79.19 119 LEU A N 1
ATOM 989 C CA . LEU A 1 119 ? 2.516 -7.717 10.332 1.00 79.19 119 LEU A CA 1
ATOM 990 C C . LEU A 1 119 ? 3.652 -7.504 9.327 1.00 79.19 119 LEU A C 1
ATOM 992 O O . LEU A 1 119 ? 4.166 -6.398 9.181 1.00 79.19 119 LEU A O 1
ATOM 996 N N . LYS A 1 120 ? 3.999 -8.575 8.614 1.00 65.75 120 LYS A N 1
ATOM 997 C CA . LYS A 1 120 ? 4.843 -8.544 7.419 1.00 65.75 120 LYS A CA 1
ATOM 998 C C . LYS A 1 120 ? 3.938 -8.954 6.262 1.00 65.75 120 LYS A C 1
ATOM 1000 O O . LYS A 1 120 ? 3.364 -10.037 6.327 1.00 65.75 120 LYS A O 1
ATOM 1005 N N . GLY A 1 121 ? 3.728 -8.075 5.283 1.00 61.06 121 GLY A N 1
ATOM 1006 C CA . GLY A 1 121 ? 2.874 -8.391 4.132 1.00 61.06 121 GLY A CA 1
ATOM 1007 C C . GLY A 1 121 ? 3.629 -9.222 3.097 1.00 61.06 121 GLY A C 1
ATOM 1008 O O . GLY A 1 121 ? 3.267 -10.361 2.854 1.00 61.06 121 GLY A O 1
ATOM 1009 N N . TYR A 1 122 ? 4.713 -8.676 2.544 1.00 65.94 122 TYR A N 1
ATOM 1010 C CA . TYR A 1 122 ? 5.506 -9.290 1.484 1.00 65.94 122 TYR A CA 1
ATOM 1011 C C . TYR A 1 122 ? 6.950 -8.770 1.521 1.00 65.94 122 TYR A C 1
ATOM 1013 O O . TYR A 1 122 ? 7.194 -7.560 1.502 1.00 65.94 122 TYR A O 1
ATOM 1021 N N . ARG A 1 123 ? 7.918 -9.687 1.566 1.00 59.03 123 ARG A N 1
ATOM 1022 C CA . ARG A 1 123 ? 9.328 -9.414 1.261 1.00 59.03 123 ARG A CA 1
ATOM 1023 C C . ARG A 1 123 ? 9.721 -10.385 0.162 1.00 59.03 123 ARG A C 1
ATOM 1025 O O . ARG A 1 123 ? 9.634 -11.590 0.380 1.00 59.03 123 ARG A O 1
ATOM 1032 N N . LEU A 1 124 ? 10.153 -9.876 -0.991 1.00 55.69 124 LEU A N 1
ATOM 1033 C CA . LEU A 1 124 ? 10.857 -10.712 -1.963 1.00 55.69 124 LEU A CA 1
ATOM 1034 C C . LEU A 1 124 ? 12.084 -11.271 -1.243 1.00 55.69 124 LEU A C 1
ATOM 1036 O O . LEU A 1 124 ? 12.965 -10.493 -0.879 1.00 55.69 124 LEU A O 1
ATOM 1040 N N . ASN A 1 125 ? 12.073 -12.583 -0.975 1.00 44.59 125 ASN A N 1
ATOM 1041 C CA . ASN A 1 125 ? 13.114 -13.296 -0.234 1.00 44.59 125 ASN A CA 1
ATOM 1042 C C . ASN A 1 125 ? 14.487 -12.793 -0.655 1.00 44.59 125 ASN A C 1
ATOM 1044 O O . ASN A 1 125 ? 14.806 -12.873 -1.836 1.00 44.59 125 ASN A O 1
ATOM 1048 N N . GLU A 1 126 ? 15.285 -12.297 0.289 1.00 39.28 126 GLU A N 1
ATOM 1049 C CA . GLU A 1 126 ? 16.711 -11.997 0.123 1.00 39.28 126 GLU A CA 1
ATOM 1050 C C . GLU A 1 126 ? 17.493 -13.309 -0.092 1.00 39.28 126 GLU A C 1
ATOM 1052 O O . GLU A 1 126 ? 18.324 -13.691 0.720 1.00 39.28 126 GLU A O 1
ATOM 1057 N N . SER A 1 127 ? 17.158 -14.071 -1.134 1.00 32.53 127 SER A N 1
ATOM 1058 C CA . SER A 1 127 ? 17.983 -15.160 -1.656 1.00 32.53 127 SER A CA 1
ATOM 1059 C C . SER A 1 127 ? 19.100 -14.594 -2.510 1.00 32.53 127 SER A C 1
ATOM 1061 O O . SER A 1 127 ? 18.784 -13.646 -3.279 1.00 32.53 127 SER A O 1
#

Sequence (127 aa):
MKKVAYSIGSNQNFIKNAKVYFGQFLKDRGYEEKQVGKDLLLYTTKLRRIEISNRTMPTDYGFSVIIYNLKNEDHLILVHVPWNRQDDSFVFLRESFYEIISNPKVVQTILGTKWFKGLKGYRLNES

Nearest PDB structures (foldseek):
  5lc6-assembly1_A  TM=5.090E-01  e=1.692E+00  Dioscoreophyllum cumminsii
  2g7j-assembly1_A  TM=6.088E-01  e=2.595E+00  Salmonella enterica subsp. enterica serovar Typhimurium str. LT2
  8q0r-assembly1_BBB  TM=5.119E-01  e=2.032E+00  Dioscoreophyllum cumminsii
  3k44-assembly4_D  TM=4.399E-01  e=1.173E+00  Drosophila melanogaster
  8cht-assembly2_B  TM=3.646E-01  e=2.441E+00  Homo sapiens